Protein AF-A0A846EIV2-F1 (afdb_monomer_lite)

Radius of gyration: 16.2 Å; chains: 1; bounding box: 29×16×55 Å

pLDDT: mean 85.57, std 13.37, range [50.09, 97.0]

Secondary structure (DSSP, 8-state):
-HHHHHHHHHHHHHHHHHHHHHHTS-SSEEEEEEEETTTTEEEEEEEE---------

Structure (mmCIF, N/CA/C/O backbone):
data_AF-A0A846EIV2-F1
#
_entry.id   AF-A0A846EIV2-F1
#
loop_
_atom_site.group_PDB
_atom_site.id
_atom_site.type_symbol
_atom_site.label_atom_id
_atom_site.label_alt_id
_atom_site.label_comp_id
_atom_site.label_asym_id
_atom_site.label_entity_id
_atom_site.label_seq_id
_atom_site.pdbx_PDB_ins_code
_atom_site.Cartn_x
_atom_site.Cartn_y
_atom_site.Cartn_z
_atom_site.occupancy
_atom_site.B_iso_or_equiv
_atom_site.auth_seq_id
_atom_site.auth_comp_id
_atom_site.auth_asym_id
_atom_site.auth_atom_id
_atom_site.pdbx_PDB_model_num
ATOM 1 N N . MET A 1 1 ? -15.443 0.102 18.185 1.00 62.59 1 MET A N 1
ATOM 2 C CA . MET A 1 1 ? -15.615 0.623 16.810 1.00 62.59 1 MET A CA 1
ATOM 3 C C . MET A 1 1 ? -14.458 1.547 16.428 1.00 62.59 1 MET A C 1
ATOM 5 O O . MET A 1 1 ? -13.882 1.338 15.373 1.00 62.59 1 MET A O 1
ATOM 9 N N . ASP A 1 2 ? -14.029 2.439 17.326 1.00 80.62 2 ASP A N 1
ATOM 10 C CA . ASP A 1 2 ? -12.869 3.342 17.173 1.00 80.62 2 ASP A CA 1
ATOM 11 C C . ASP A 1 2 ? -11.541 2.627 16.831 1.00 80.62 2 ASP A C 1
ATOM 13 O O . ASP A 1 2 ? -10.866 2.930 15.851 1.00 80.62 2 ASP A O 1
ATOM 17 N N . THR A 1 3 ? -11.223 1.554 17.560 1.00 83.19 3 THR A N 1
ATOM 18 C CA . THR A 1 3 ? -9.962 0.818 17.384 1.00 83.19 3 THR A CA 1
ATOM 19 C C . THR A 1 3 ? -9.829 0.158 16.008 1.00 83.19 3 THR A C 1
ATOM 21 O O . THR A 1 3 ? -8.729 0.102 15.470 1.00 83.19 3 THR A O 1
ATOM 24 N N . LYS A 1 4 ? -10.937 -0.319 15.415 1.00 83.62 4 LYS A N 1
ATOM 25 C CA . LYS A 1 4 ? -10.917 -0.933 14.076 1.00 83.62 4 LYS A CA 1
ATOM 26 C C . LYS A 1 4 ? -10.532 0.111 13.030 1.00 83.62 4 LYS A C 1
ATOM 28 O O . LYS A 1 4 ? -9.596 -0.131 12.282 1.00 83.62 4 LYS A O 1
ATOM 33 N N . LEU A 1 5 ? -11.198 1.267 13.037 1.00 87.69 5 LEU A N 1
ATOM 34 C CA . LEU A 1 5 ? -10.914 2.369 12.110 1.00 87.69 5 LEU A CA 1
ATOM 35 C C . LEU A 1 5 ? -9.457 2.830 12.236 1.00 87.69 5 LEU A C 1
ATOM 37 O O . LEU A 1 5 ? -8.751 2.925 11.238 1.00 87.69 5 LEU A O 1
ATOM 41 N N . LYS A 1 6 ? -8.959 2.958 13.472 1.00 92.56 6 LYS A N 1
ATOM 42 C CA . LYS A 1 6 ? -7.557 3.307 13.728 1.00 92.56 6 LYS A CA 1
ATOM 43 C C . LYS A 1 6 ? -6.567 2.301 13.130 1.00 92.56 6 LYS A C 1
ATOM 45 O O . LYS A 1 6 ? -5.539 2.706 12.595 1.00 92.56 6 LYS A O 1
ATOM 50 N N . TYR A 1 7 ? -6.850 0.999 13.211 1.00 93.19 7 TYR A N 1
ATOM 51 C CA . TYR A 1 7 ? -5.998 -0.007 12.571 1.00 93.19 7 TYR A CA 1
ATOM 52 C C . TYR A 1 7 ? -6.053 0.075 11.046 1.00 93.19 7 TYR A C 1
ATOM 54 O O . TYR A 1 7 ? -5.009 -0.040 10.410 1.00 93.19 7 TYR A O 1
ATOM 62 N N . GLN A 1 8 ? -7.230 0.312 10.463 1.00 93.88 8 GLN A N 1
ATOM 63 C CA . GLN A 1 8 ? -7.375 0.470 9.013 1.00 93.88 8 GLN A CA 1
ATOM 64 C C . GLN A 1 8 ? -6.556 1.664 8.503 1.00 93.88 8 GLN A C 1
ATOM 66 O O . GLN A 1 8 ? -5.834 1.524 7.518 1.00 93.88 8 GLN A O 1
ATOM 71 N N . ASP A 1 9 ? -6.575 2.792 9.215 1.00 94.81 9 ASP A N 1
ATOM 72 C CA . ASP A 1 9 ? -5.784 3.977 8.860 1.00 94.81 9 ASP A CA 1
ATO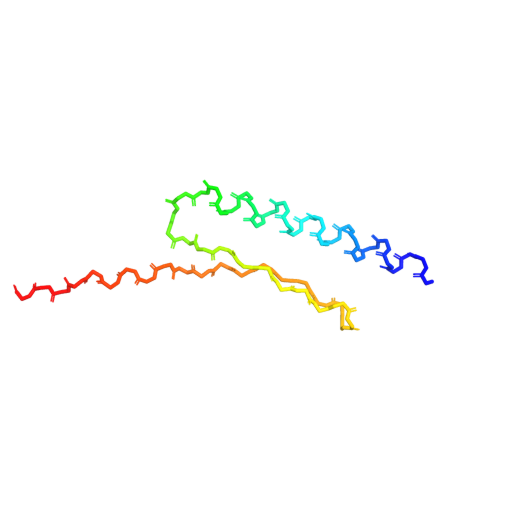M 73 C C . ASP A 1 9 ? -4.272 3.717 8.934 1.00 94.81 9 ASP A C 1
ATOM 75 O O . ASP A 1 9 ? -3.524 4.112 8.037 1.00 94.81 9 ASP A O 1
ATOM 79 N N . ILE A 1 10 ? -3.812 3.006 9.972 1.00 95.81 10 ILE A N 1
ATOM 80 C CA . ILE A 1 10 ? -2.397 2.630 10.117 1.00 95.81 10 ILE A CA 1
ATOM 81 C C . ILE A 1 10 ? -1.962 1.706 8.974 1.00 95.81 10 ILE A C 1
ATOM 83 O O . ILE A 1 10 ? -0.912 1.931 8.374 1.00 95.81 10 ILE A O 1
ATOM 87 N N . ILE A 1 11 ? -2.764 0.686 8.655 1.00 94.62 11 ILE A N 1
ATOM 88 C CA . ILE A 1 11 ? -2.455 -0.270 7.585 1.00 94.62 11 ILE A CA 1
ATOM 89 C C . ILE A 1 11 ? -2.381 0.451 6.238 1.00 94.62 11 ILE A C 1
ATOM 91 O O . ILE A 1 11 ? -1.396 0.290 5.519 1.00 94.62 11 ILE A O 1
ATOM 95 N N . LYS A 1 12 ? -3.376 1.287 5.917 1.00 95.81 12 LYS A N 1
ATOM 96 C CA . LYS A 1 12 ? -3.388 2.069 4.674 1.00 95.81 12 LYS A CA 1
ATOM 97 C C . LYS A 1 12 ? -2.155 2.952 4.554 1.00 95.81 12 LYS A C 1
ATOM 99 O O . LYS A 1 12 ? -1.510 2.928 3.514 1.00 95.81 12 LYS A O 1
ATOM 104 N N . LYS A 1 13 ? -1.792 3.670 5.624 1.00 97.00 13 LYS A N 1
ATOM 105 C CA . LYS A 1 13 ? -0.595 4.517 5.642 1.00 97.00 13 LYS A CA 1
ATOM 106 C C . LYS A 1 13 ? 0.667 3.716 5.309 1.00 97.00 13 LYS A C 1
ATOM 108 O O . LYS A 1 13 ? 1.408 4.103 4.413 1.00 97.00 13 LYS A O 1
ATOM 113 N N . ILE A 1 14 ? 0.879 2.588 5.990 1.00 96.31 14 ILE A N 1
ATOM 114 C CA . ILE A 1 14 ? 2.064 1.744 5.784 1.00 96.31 14 ILE A CA 1
ATOM 115 C C . ILE A 1 14 ? 2.117 1.209 4.348 1.00 96.31 14 ILE A C 1
ATOM 117 O O . ILE A 1 14 ? 3.179 1.217 3.730 1.00 96.31 14 ILE A O 1
ATOM 121 N N . LEU A 1 15 ? 0.994 0.734 3.803 1.00 95.69 15 LEU A N 1
ATOM 122 C CA . LEU A 1 15 ? 0.968 0.172 2.451 1.00 95.69 15 LEU A CA 1
ATOM 123 C C . LEU A 1 15 ? 1.176 1.234 1.370 1.00 95.69 15 LEU A C 1
ATOM 125 O O . LEU A 1 15 ? 1.867 0.955 0.394 1.00 95.69 15 LEU A O 1
ATOM 129 N N . THR A 1 16 ? 0.652 2.445 1.568 1.00 95.50 16 THR A N 1
ATOM 130 C CA . THR A 1 16 ? 0.932 3.587 0.689 1.00 95.50 16 THR A CA 1
ATOM 131 C C . THR A 1 16 ? 2.412 3.941 0.689 1.00 95.50 16 THR A C 1
ATOM 133 O O . THR A 1 16 ? 3.014 3.970 -0.380 1.00 95.50 16 THR A O 1
ATOM 136 N N . GLU A 1 17 ? 3.026 4.107 1.863 1.00 95.75 17 GLU A N 1
ATOM 137 C CA . GLU A 1 17 ? 4.460 4.418 1.969 1.00 95.75 17 GLU A CA 1
ATOM 138 C C . GLU A 1 17 ? 5.333 3.334 1.305 1.00 95.75 17 GLU A C 1
ATOM 140 O O . GLU A 1 17 ? 6.306 3.644 0.616 1.00 95.75 17 GLU A O 1
ATOM 145 N N . ASN A 1 18 ? 4.966 2.054 1.451 1.00 93.50 18 ASN A N 1
ATOM 146 C CA . ASN A 1 18 ? 5.680 0.950 0.801 1.00 93.50 18 ASN A CA 1
ATOM 147 C C . ASN A 1 18 ? 5.526 0.961 -0.724 1.00 93.50 18 ASN A C 1
ATOM 149 O O . ASN A 1 18 ? 6.508 0.748 -1.434 1.00 93.50 18 ASN A O 1
ATOM 153 N N . ALA A 1 19 ? 4.318 1.198 -1.236 1.00 91.50 19 ALA A N 1
ATOM 154 C CA . ALA A 1 19 ? 4.075 1.248 -2.673 1.00 91.50 19 ALA A CA 1
ATOM 155 C C . ALA A 1 19 ? 4.771 2.450 -3.331 1.00 91.50 19 ALA A C 1
ATOM 157 O O . ALA A 1 19 ? 5.353 2.302 -4.402 1.00 91.50 19 ALA A O 1
ATOM 158 N N . GLU A 1 20 ? 4.779 3.615 -2.675 1.00 92.56 20 GLU A N 1
ATOM 159 C CA . GLU A 1 20 ? 5.523 4.798 -3.127 1.00 92.56 20 GLU A CA 1
ATOM 160 C C . GLU A 1 20 ? 7.031 4.532 -3.162 1.00 92.56 20 GLU A C 1
ATOM 162 O O . GLU A 1 20 ? 7.697 4.840 -4.153 1.00 92.56 20 GLU A O 1
ATOM 167 N N . TYR A 1 21 ? 7.571 3.899 -2.114 1.00 92.38 21 TYR A N 1
ATOM 168 C CA . TYR A 1 21 ? 8.970 3.482 -2.093 1.00 92.38 21 TYR A CA 1
ATOM 169 C C . TYR A 1 21 ? 9.284 2.511 -3.237 1.00 92.38 21 TYR A C 1
ATOM 171 O O . TYR A 1 21 ? 10.254 2.716 -3.967 1.00 92.38 21 TYR A O 1
ATOM 179 N N . ARG A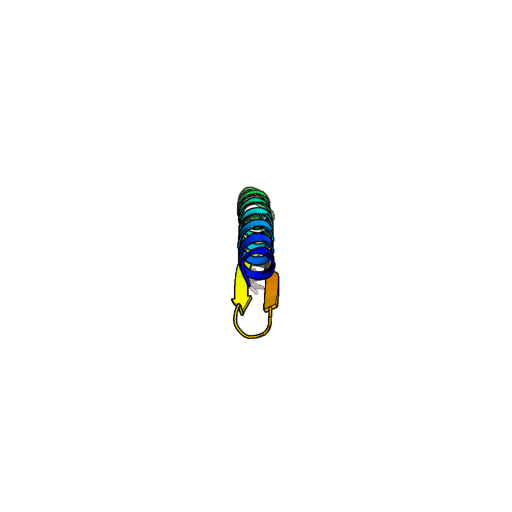 1 22 ? 8.452 1.486 -3.442 1.00 90.44 22 ARG A N 1
ATOM 180 C CA . ARG A 1 22 ? 8.649 0.488 -4.498 1.00 90.44 22 ARG A CA 1
ATOM 181 C C . ARG A 1 22 ? 8.599 1.107 -5.897 1.00 90.44 22 ARG A C 1
ATOM 183 O O . ARG A 1 22 ? 9.474 0.804 -6.703 1.00 90.44 22 ARG A O 1
ATOM 190 N N . ALA A 1 23 ? 7.656 2.020 -6.138 1.00 87.19 23 ALA A N 1
ATOM 191 C CA . ALA A 1 23 ? 7.517 2.763 -7.392 1.00 87.19 23 ALA A CA 1
ATOM 192 C C . ALA A 1 23 ? 8.677 3.743 -7.657 1.00 87.19 23 ALA A C 1
ATOM 194 O O . ALA A 1 23 ? 8.903 4.137 -8.799 1.00 87.19 23 ALA A O 1
ATOM 195 N N . SER A 1 24 ? 9.433 4.135 -6.624 1.00 89.69 24 SER A N 1
ATOM 196 C CA . SER A 1 24 ? 10.634 4.966 -6.787 1.00 89.69 24 SER A CA 1
ATOM 197 C C . SER A 1 24 ? 11.832 4.201 -7.367 1.00 89.69 24 SER A C 1
ATOM 199 O O . SER A 1 24 ? 12.806 4.820 -7.802 1.00 89.69 24 SER A O 1
ATOM 201 N N . ILE A 1 25 ? 11.770 2.865 -7.388 1.00 90.94 25 ILE A N 1
ATOM 202 C CA . ILE A 1 25 ? 12.824 1.996 -7.908 1.00 90.94 25 ILE A CA 1
ATOM 203 C C . ILE A 1 25 ? 12.549 1.736 -9.398 1.00 90.94 25 ILE A C 1
ATOM 205 O O . ILE A 1 25 ? 11.532 1.134 -9.731 1.00 90.94 25 ILE A O 1
ATOM 209 N N . PRO A 1 26 ? 13.441 2.135 -10.323 1.00 87.00 26 PRO A N 1
ATOM 210 C CA . PRO A 1 26 ? 13.243 1.929 -11.755 1.00 87.00 26 PRO A CA 1
ATOM 211 C C . PRO A 1 26 ? 13.677 0.515 -12.181 1.00 87.00 26 PRO A C 1
ATOM 213 O O . PRO A 1 26 ? 14.618 0.354 -12.958 1.00 87.00 26 PRO A O 1
ATOM 216 N N . ASP A 1 27 ? 13.025 -0.523 -11.652 1.00 88.25 27 ASP A N 1
ATOM 217 C CA . ASP A 1 27 ? 13.356 -1.933 -11.918 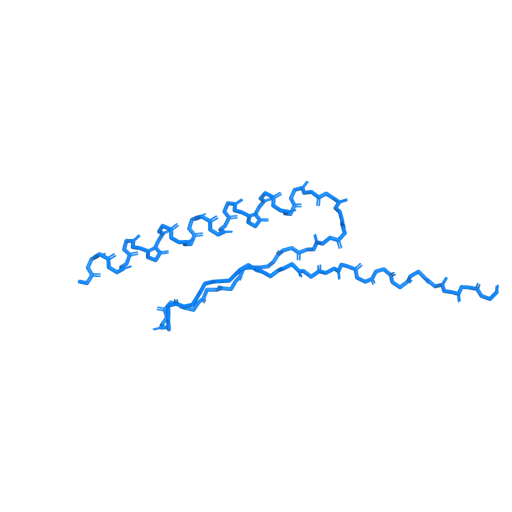1.00 88.25 27 ASP A CA 1
ATOM 218 C C . ASP A 1 27 ? 12.349 -2.656 -12.827 1.00 88.25 27 ASP A C 1
ATOM 220 O O . ASP A 1 27 ? 12.374 -3.882 -12.940 1.00 88.25 27 ASP A O 1
ATOM 224 N N . GLY A 1 28 ? 11.489 -1.897 -13.513 1.00 85.88 28 GLY A N 1
ATOM 225 C CA . GLY A 1 28 ? 10.517 -2.436 -14.466 1.00 85.88 28 GLY A CA 1
ATOM 226 C C . GLY A 1 28 ? 9.308 -3.099 -13.807 1.00 85.88 28 GLY A C 1
ATOM 227 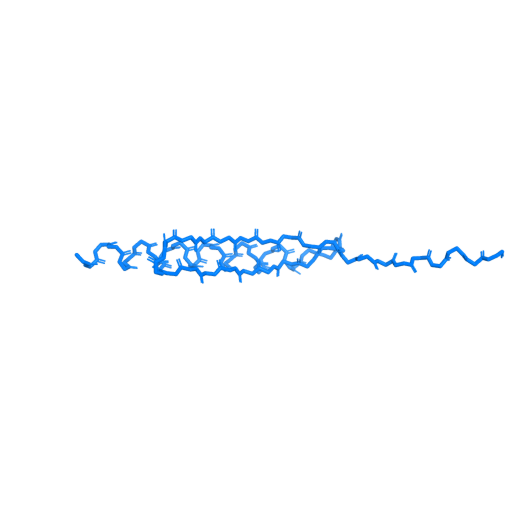O O . GLY A 1 28 ? 8.612 -3.869 -14.466 1.00 85.88 28 GLY A O 1
ATOM 228 N N . TYR A 1 29 ? 9.058 -2.820 -12.528 1.00 88.25 29 TYR A N 1
ATOM 229 C CA . TYR A 1 29 ? 7.817 -3.170 -11.849 1.00 88.25 29 TYR A CA 1
ATOM 230 C C . TYR A 1 29 ? 7.006 -1.914 -11.544 1.00 88.25 29 TYR A C 1
ATOM 232 O O . TYR A 1 29 ? 7.536 -0.903 -11.090 1.00 88.25 29 TYR A O 1
ATOM 240 N N . THR A 1 30 ? 5.697 -2.019 -11.739 1.00 88.31 30 THR A N 1
ATOM 241 C CA . THR A 1 30 ? 4.717 -1.022 -11.316 1.00 88.31 30 THR A CA 1
ATOM 242 C C . THR A 1 30 ? 3.948 -1.565 -10.115 1.00 88.31 30 THR A C 1
ATOM 244 O O . THR A 1 30 ? 3.393 -2.663 -10.185 1.00 88.31 30 THR A O 1
ATOM 247 N N . SER A 1 31 ? 3.884 -0.796 -9.027 1.00 90.00 31 SER A N 1
ATOM 248 C CA . SER A 1 31 ? 3.146 -1.165 -7.812 1.00 90.00 31 SER A CA 1
ATOM 249 C C . SER A 1 31 ? 1.747 -0.555 -7.789 1.00 90.00 31 SER A C 1
ATOM 251 O O . SER A 1 31 ? 1.567 0.631 -8.063 1.00 90.00 31 SER A O 1
ATOM 253 N N . GLN A 1 32 ? 0.748 -1.351 -7.417 1.00 90.19 32 GLN A N 1
ATOM 254 C CA . GLN A 1 32 ? -0.644 -0.928 -7.251 1.00 90.19 32 GLN A CA 1
ATOM 255 C C . GLN A 1 32 ? -1.154 -1.300 -5.864 1.00 90.19 32 GLN A C 1
ATOM 257 O O . GLN A 1 32 ? -0.781 -2.334 -5.312 1.00 90.19 32 GLN A O 1
ATOM 262 N N . ILE A 1 33 ? -2.039 -0.473 -5.311 1.00 92.94 33 ILE A N 1
ATOM 263 C CA . ILE A 1 33 ? -2.612 -0.689 -3.982 1.00 92.94 33 ILE A CA 1
ATOM 264 C C . ILE A 1 33 ? -4.102 -0.986 -4.106 1.00 92.94 33 ILE A C 1
ATOM 266 O O . ILE A 1 33 ? -4.827 -0.284 -4.811 1.00 92.94 33 ILE A O 1
ATOM 270 N N . LEU A 1 34 ? -4.561 -2.008 -3.386 1.00 93.69 34 LEU A N 1
ATOM 271 C CA . LEU A 1 34 ? -5.966 -2.382 -3.283 1.00 93.69 34 LEU A CA 1
ATOM 272 C C . LEU A 1 34 ? -6.401 -2.356 -1.819 1.00 93.69 34 LEU A C 1
ATOM 274 O O . LEU A 1 34 ? -5.798 -3.010 -0.964 1.00 93.69 34 LEU A O 1
ATOM 278 N N . PHE A 1 35 ? -7.472 -1.614 -1.550 1.00 94.69 35 PHE A N 1
ATOM 279 C CA . PHE A 1 35 ? -8.091 -1.512 -0.235 1.00 94.69 35 PHE A CA 1
ATOM 280 C C . PHE A 1 35 ? -9.534 -2.010 -0.299 1.00 94.69 35 PHE A C 1
ATOM 282 O O . PHE A 1 35 ? -10.345 -1.488 -1.059 1.00 94.69 35 PHE A O 1
ATOM 289 N N . ASP A 1 36 ? -9.852 -2.994 0.533 1.00 94.00 36 ASP A N 1
ATOM 290 C CA . ASP A 1 36 ? -11.203 -3.481 0.788 1.00 94.00 36 ASP A CA 1
ATOM 291 C C . ASP A 1 36 ? -11.486 -3.311 2.283 1.00 94.00 36 ASP A C 1
ATOM 293 O O . ASP A 1 36 ? -11.183 -4.170 3.115 1.00 94.00 36 ASP A O 1
ATOM 297 N N . ASP A 1 37 ? -12.035 -2.150 2.637 1.00 90.44 37 ASP A N 1
ATOM 298 C CA . ASP A 1 37 ? -12.334 -1.799 4.026 1.00 90.44 37 ASP A CA 1
ATOM 299 C C . ASP A 1 37 ? -13.497 -2.589 4.619 1.00 90.44 37 ASP A C 1
ATOM 301 O O . ASP A 1 37 ? -13.560 -2.781 5.840 1.00 90.44 37 ASP A O 1
ATOM 305 N N . GLU A 1 38 ? -14.416 -3.043 3.768 1.00 90.25 38 GLU A N 1
ATOM 306 C CA . GLU A 1 38 ? -15.588 -3.805 4.185 1.00 90.25 38 GLU A CA 1
ATOM 307 C C . GLU A 1 38 ? -15.168 -5.187 4.679 1.00 90.25 38 GLU A C 1
ATOM 309 O O . GLU A 1 38 ? -15.608 -5.632 5.746 1.00 90.25 38 GLU A O 1
ATOM 314 N N . ARG A 1 39 ? -14.252 -5.833 3.949 1.00 91.12 39 ARG A N 1
ATOM 315 C CA . ARG A 1 39 ? -13.714 -7.156 4.289 1.00 91.12 39 ARG A CA 1
ATOM 316 C C . ARG A 1 39 ? -12.418 -7.101 5.096 1.00 91.12 39 ARG A C 1
ATOM 318 O O . ARG A 1 39 ? -12.007 -8.116 5.653 1.00 91.12 39 ARG A O 1
ATOM 325 N N . GLY A 1 40 ? -11.803 -5.925 5.214 1.00 89.50 40 GLY A N 1
ATOM 326 C CA . GLY A 1 40 ? -10.536 -5.727 5.916 1.00 89.50 40 GLY A CA 1
ATOM 327 C C . GLY A 1 40 ? -9.338 -6.324 5.174 1.00 89.50 40 GLY A C 1
ATOM 328 O O . GLY A 1 40 ? -8.404 -6.802 5.818 1.00 89.50 40 GLY A O 1
ATOM 329 N N . HIS A 1 41 ? -9.372 -6.331 3.839 1.00 93.12 41 HIS A N 1
ATOM 330 C CA . HIS A 1 41 ? -8.260 -6.784 3.008 1.00 93.12 41 HIS A CA 1
ATOM 331 C C . HIS A 1 41 ? -7.486 -5.594 2.450 1.00 93.12 41 HIS A C 1
ATOM 333 O O . HIS A 1 41 ? -8.059 -4.629 1.952 1.00 93.12 41 HIS A O 1
ATOM 339 N N . TYR A 1 42 ? -6.162 -5.680 2.525 1.00 94.88 42 TYR A N 1
ATOM 340 C CA . TYR A 1 42 ? -5.261 -4.616 2.110 1.00 94.88 42 TYR A CA 1
ATOM 341 C C . TYR A 1 42 ? -4.052 -5.247 1.422 1.00 94.88 42 TYR A C 1
ATOM 343 O O . TYR A 1 42 ? -3.418 -6.130 2.003 1.00 94.88 42 TYR A O 1
ATOM 351 N N . LEU A 1 43 ? -3.760 -4.841 0.187 1.00 93.94 43 LEU A N 1
ATOM 352 C CA . LEU A 1 43 ? -2.757 -5.499 -0.650 1.00 93.94 43 LEU A CA 1
ATOM 353 C C . LEU A 1 43 ? -1.955 -4.484 -1.465 1.00 93.94 43 LEU A C 1
ATOM 355 O O . LEU A 1 43 ? -2.514 -3.519 -1.983 1.00 93.94 43 LEU A O 1
ATOM 359 N N . VAL A 1 44 ? -0.660 -4.758 -1.618 1.00 92.06 44 VAL A N 1
ATOM 360 C CA . VAL A 1 44 ? 0.208 -4.134 -2.623 1.00 92.06 44 VAL A CA 1
ATOM 361 C C . VAL A 1 44 ? 0.554 -5.203 -3.656 1.00 92.06 44 VAL A C 1
ATOM 363 O O . VAL A 1 44 ? 0.921 -6.322 -3.295 1.00 92.06 44 VAL A O 1
ATOM 366 N N . LEU A 1 45 ? 0.386 -4.870 -4.930 1.00 92.50 45 LEU A N 1
ATOM 367 C CA . LEU A 1 45 ? 0.638 -5.744 -6.069 1.00 92.50 45 LEU A CA 1
ATOM 368 C C . LEU A 1 45 ? 1.725 -5.139 -6.946 1.00 92.50 45 LEU A C 1
ATOM 370 O O . LEU A 1 45 ? 1.528 -4.057 -7.490 1.00 92.50 45 LEU A O 1
ATOM 374 N N . ASP A 1 46 ? 2.816 -5.874 -7.133 1.00 90.50 46 ASP A N 1
ATOM 375 C CA . ASP A 1 46 ? 3.843 -5.537 -8.114 1.00 90.50 46 ASP A CA 1
ATOM 376 C C . ASP A 1 46 ? 3.553 -6.269 -9.423 1.00 90.50 46 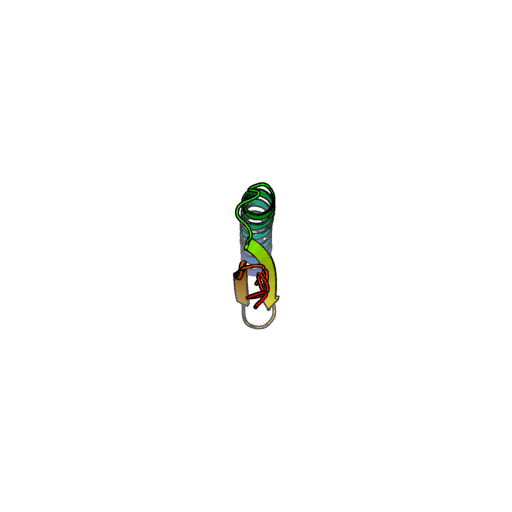ASP A C 1
ATOM 378 O O . ASP A 1 46 ? 3.484 -7.500 -9.475 1.00 90.50 46 ASP A O 1
ATOM 382 N N . THR A 1 47 ? 3.396 -5.507 -10.498 1.00 89.88 47 THR A N 1
ATOM 383 C CA . THR A 1 47 ? 3.217 -6.033 -11.851 1.00 89.88 47 THR A CA 1
ATOM 384 C C . THR A 1 47 ? 4.413 -5.642 -12.699 1.00 89.88 47 THR A C 1
ATOM 386 O O . THR A 1 47 ? 4.724 -4.460 -12.801 1.00 89.88 47 THR A O 1
ATOM 389 N N . ALA A 1 48 ? 5.087 -6.626 -13.298 1.00 87.12 48 ALA A N 1
ATOM 390 C CA . ALA A 1 48 ? 6.185 -6.364 -14.219 1.00 87.12 48 ALA A CA 1
ATOM 391 C C . ALA A 1 48 ? 5.657 -5.679 -15.486 1.00 87.12 48 ALA A C 1
ATOM 393 O O . ALA A 1 48 ? 4.703 -6.161 -16.108 1.00 87.12 48 ALA A O 1
ATOM 394 N N . ASP A 1 49 ? 6.316 -4.605 -15.901 1.00 76.50 49 ASP A N 1
ATOM 395 C CA . ASP A 1 49 ? 6.092 -3.995 -17.199 1.00 76.50 49 ASP A CA 1
ATOM 396 C C . ASP A 1 49 ? 6.622 -4.969 -18.255 1.00 76.50 49 ASP A C 1
ATOM 398 O O . ASP A 1 49 ? 7.828 -5.123 -18.462 1.00 76.50 49 ASP A O 1
ATOM 402 N N . PHE A 1 50 ? 5.712 -5.689 -18.912 1.00 67.56 50 PHE A N 1
ATOM 403 C CA . PHE A 1 50 ? 6.073 -6.608 -19.983 1.00 67.56 50 PHE A CA 1
ATOM 404 C C . PHE A 1 50 ? 6.514 -5.788 -21.201 1.00 67.56 50 PHE A C 1
ATOM 406 O O . PHE A 1 50 ? 5.728 -5.498 -22.105 1.00 67.56 50 PHE A O 1
ATOM 413 N N . VAL A 1 51 ? 7.789 -5.394 -21.245 1.00 61.88 51 VAL A N 1
ATOM 414 C CA . VAL A 1 51 ? 8.391 -4.898 -22.479 1.00 61.88 51 VAL A CA 1
ATOM 415 C C . VAL A 1 51 ? 8.495 -6.111 -23.388 1.00 61.88 51 VAL A C 1
ATOM 417 O O . VAL A 1 51 ? 9.408 -6.928 -23.270 1.00 61.88 51 VAL A O 1
ATOM 420 N N . ALA A 1 52 ? 7.516 -6.261 -24.281 1.00 55.59 52 ALA A N 1
ATOM 421 C CA . ALA A 1 52 ? 7.619 -7.143 -25.427 1.00 55.59 52 ALA A CA 1
ATOM 422 C C . ALA A 1 52 ? 8.779 -6.628 -26.288 1.00 55.59 52 ALA A C 1
ATOM 424 O O . ALA A 1 52 ? 8.584 -5.893 -27.260 1.00 55.59 52 ALA A O 1
ATOM 425 N N . THR A 1 53 ? 10.010 -6.964 -25.898 1.00 55.34 53 THR A N 1
ATOM 426 C CA . THR A 1 53 ? 11.189 -6.784 -26.725 1.00 55.34 53 THR A CA 1
ATOM 427 C C . THR A 1 53 ? 10.932 -7.654 -27.934 1.00 55.34 53 THR A C 1
ATOM 429 O O . THR A 1 53 ? 11.054 -8.877 -27.885 1.00 55.34 53 THR A O 1
ATOM 432 N N . ARG A 1 54 ? 10.434 -7.002 -28.988 1.00 52.88 54 ARG A N 1
ATOM 433 C CA . ARG A 1 54 ? 10.229 -7.571 -30.309 1.00 52.88 54 ARG A CA 1
ATOM 434 C C . ARG A 1 54 ? 11.431 -8.457 -30.610 1.00 52.88 54 ARG A C 1
ATOM 436 O O . ARG A 1 54 ? 12.524 -7.938 -30.826 1.00 52.88 54 ARG A O 1
ATOM 443 N N . TYR A 1 55 ? 11.203 -9.765 -30.684 1.00 50.09 55 TYR A N 1
ATOM 444 C CA . TYR A 1 55 ? 11.981 -10.624 -31.562 1.00 50.09 55 TYR A CA 1
ATOM 445 C C . TYR A 1 55 ? 11.777 -10.058 -32.973 1.00 50.09 55 TYR A C 1
ATOM 447 O O . TYR A 1 55 ? 10.810 -10.379 -33.661 1.00 50.09 55 TYR A O 1
ATOM 455 N N . LYS A 1 56 ? 12.608 -9.081 -33.349 1.00 50.66 56 LYS A N 1
ATOM 456 C CA . LYS A 1 56 ? 12.779 -8.703 -34.744 1.00 50.66 56 LYS A CA 1
ATOM 457 C C . LYS A 1 56 ? 13.634 -9.796 -35.376 1.00 50.66 56 LYS A C 1
ATOM 459 O O . LYS A 1 56 ? 14.691 -10.117 -34.842 1.00 50.66 56 LYS A O 1
ATOM 464 N N . SER A 1 57 ? 13.060 -10.345 -36.445 1.00 51.81 57 SER A N 1
ATOM 465 C CA . SER A 1 57 ? 13.587 -11.307 -37.419 1.00 51.81 57 SER A CA 1
ATOM 466 C C . SER A 1 57 ? 15.087 -11.260 -37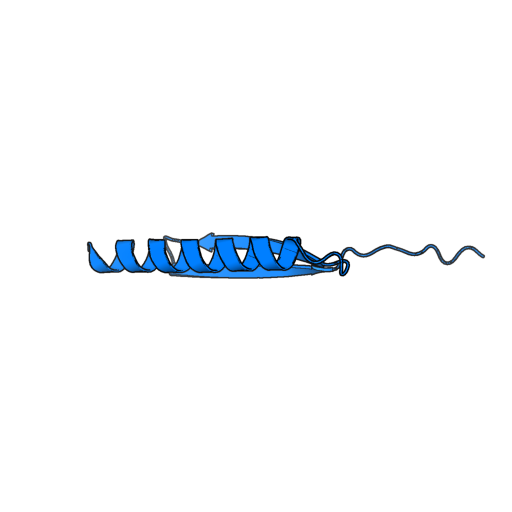.655 1.00 51.81 57 SER A C 1
ATOM 468 O O . SER A 1 57 ? 15.588 -10.122 -37.814 1.00 51.81 57 SER A O 1
#

Sequence (57 aa):
MDTKLKYQDIIKKILTENAEYRASIPDGYTSQILFDDERGHYLVLDTADFVATRYKS

Foldseek 3Di:
DVVLVVVLVVLVVVLVVVQVVVCVDPPQWHWDWDDDSVVGDTDIDIDGNPPPPDPDD